Protein AF-A0A183HXQ5-F1 (afdb_monomer_lite)

Organism: NCBI:txid387005

Secondary structure (DSSP, 8-state):
-HHHHHHHHHHHHHHHHHHHIIIIIHHHHHHHS-TTTHHHHHHHHHHHHHHHHHHHHHHHHHHHHHHHHH--

Foldseek 3Di:
DVVVVVVVVVVVVVVCVVCCCVVPVVVVCVVPDDPVCVVVVVVVVVVVVVVVVVVVVVVVVVVVVVVVVVVD

InterPro domains:
  IPR004156 Organic anion transporter polypeptide [PF03137] (5-70)
  IPR004156 Organic anion transporter polypeptide [PTHR11388] (3-69)
  IPR036259 MFS transporter superfamily [SSF103473] (4-65)

Sequence (72 aa):
MGPFIMIFSGLLILGVGRTMPYSLGLPLIDDNVKRQNLPLYFGGMFFIRMLGPFLGFLIGSIVNNYYYSFDG

Radius of gyration: 18.38 Å; chains: 1; bounding box: 40×29×50 Å

pLDDT: mean 82.9, std 10.56, range [51.69, 95.69]

Structure (mmCIF, N/CA/C/O backbone):
data_AF-A0A183HXQ5-F1
#
_entry.id   AF-A0A183HXQ5-F1
#
loop_
_atom_site.group_PDB
_atom_site.id
_atom_site.type_symbol
_atom_site.label_atom_id
_atom_site.label_alt_id
_atom_site.label_comp_id
_atom_site.label_asym_id
_atom_site.label_entity_id
_atom_site.label_seq_id
_atom_site.pdbx_PDB_ins_code
_atom_site.Cartn_x
_atom_site.Cartn_y
_atom_site.Cartn_z
_atom_site.occupancy
_atom_site.B_iso_or_equiv
_atom_site.auth_seq_id
_atom_site.auth_comp_id
_atom_site.auth_asym_id
_atom_site.auth_atom_id
_atom_site.pdbx_PDB_model_num
ATOM 1 N N . MET A 1 1 ? 19.226 11.334 -10.153 1.00 62.78 1 MET A N 1
ATOM 2 C CA . MET A 1 1 ? 18.086 12.074 -9.558 1.00 62.78 1 MET A CA 1
ATOM 3 C C . MET A 1 1 ? 16.735 11.383 -9.800 1.00 62.78 1 MET A C 1
ATOM 5 O O . MET A 1 1 ? 16.027 11.172 -8.830 1.00 62.78 1 MET A O 1
ATOM 9 N N . GLY A 1 2 ? 16.389 10.961 -11.028 1.00 83.00 2 GLY A N 1
ATOM 10 C CA . GLY A 1 2 ? 15.088 10.329 -11.355 1.00 83.00 2 GLY A CA 1
ATOM 11 C C . GLY A 1 2 ? 14.639 9.124 -10.496 1.00 83.00 2 GLY A C 1
ATOM 12 O O . GLY A 1 2 ? 13.561 9.194 -9.909 1.00 83.00 2 GLY A O 1
ATOM 13 N N . PRO A 1 3 ? 15.440 8.048 -10.345 1.00 88.31 3 PRO A N 1
ATOM 14 C CA . PRO A 1 3 ? 15.008 6.864 -9.592 1.00 88.31 3 PRO A CA 1
ATOM 15 C C . PRO A 1 3 ? 14.812 7.128 -8.093 1.00 88.31 3 PRO A C 1
ATOM 17 O O . PRO A 1 3 ? 13.903 6.573 -7.489 1.00 88.31 3 PRO A O 1
ATOM 20 N N . PHE A 1 4 ? 15.590 8.032 -7.490 1.00 91.88 4 PHE A N 1
ATOM 21 C CA . PHE A 1 4 ? 15.429 8.393 -6.078 1.00 91.88 4 PHE A CA 1
ATOM 22 C C . PHE A 1 4 ? 14.100 9.097 -5.798 1.00 91.88 4 PHE A C 1
ATOM 24 O O . PHE A 1 4 ? 13.460 8.798 -4.798 1.00 91.88 4 PHE A O 1
ATOM 31 N N . ILE A 1 5 ? 13.653 9.986 -6.689 1.00 93.62 5 ILE A N 1
ATOM 32 C CA . ILE A 1 5 ? 12.364 10.683 -6.549 1.00 93.62 5 ILE A CA 1
ATOM 33 C C . ILE A 1 5 ? 11.201 9.696 -6.718 1.00 93.62 5 ILE A C 1
ATOM 35 O O . ILE A 1 5 ? 10.222 9.757 -5.974 1.00 93.62 5 ILE A O 1
ATOM 39 N N . MET A 1 6 ? 11.323 8.748 -7.651 1.00 93.25 6 MET A N 1
ATOM 40 C CA . MET A 1 6 ? 10.323 7.698 -7.863 1.00 93.25 6 MET A CA 1
ATOM 41 C C . MET A 1 6 ? 10.218 6.762 -6.652 1.00 93.25 6 MET A C 1
ATOM 43 O O . MET A 1 6 ? 9.121 6.478 -6.179 1.00 93.25 6 MET A O 1
ATOM 47 N N . ILE A 1 7 ? 11.357 6.339 -6.097 1.00 94.38 7 ILE A N 1
ATOM 48 C CA . ILE A 1 7 ? 11.392 5.509 -4.888 1.00 94.38 7 ILE A CA 1
ATOM 49 C C . ILE A 1 7 ? 10.852 6.292 -3.687 1.00 94.38 7 ILE A C 1
ATOM 51 O O . ILE A 1 7 ? 10.030 5.769 -2.943 1.00 94.38 7 ILE A O 1
ATOM 55 N N . PHE A 1 8 ? 11.258 7.551 -3.508 1.00 94.62 8 PHE A N 1
ATOM 56 C CA . PHE A 1 8 ? 10.816 8.379 -2.386 1.00 94.62 8 PHE A CA 1
ATOM 57 C C . PHE A 1 8 ? 9.305 8.633 -2.416 1.00 94.62 8 PHE A C 1
ATOM 59 O O . PHE A 1 8 ? 8.625 8.401 -1.420 1.00 94.62 8 PHE A O 1
ATOM 66 N N . SER A 1 9 ? 8.765 9.052 -3.562 1.00 94.50 9 SER A N 1
ATOM 67 C CA . SER A 1 9 ? 7.318 9.248 -3.729 1.00 94.50 9 SER A CA 1
ATOM 68 C C . SER A 1 9 ? 6.543 7.939 -3.560 1.00 94.50 9 SER A C 1
ATOM 70 O O . SER A 1 9 ? 5.531 7.921 -2.859 1.00 94.50 9 SER A O 1
ATOM 72 N N . GLY A 1 10 ? 7.054 6.831 -4.107 1.00 93.44 10 GLY A N 1
ATOM 73 C CA . GLY A 1 10 ? 6.477 5.502 -3.927 1.00 93.44 10 GLY A CA 1
ATOM 74 C C . GL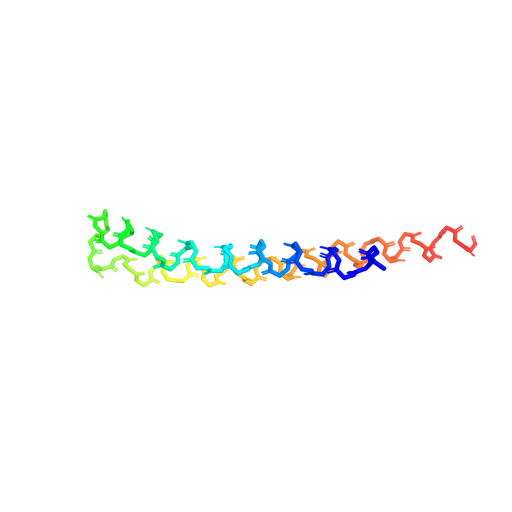Y A 1 10 ? 6.417 5.086 -2.459 1.00 93.44 10 GLY A C 1
ATOM 75 O O . GLY A 1 10 ? 5.363 4.664 -1.993 1.00 93.44 10 GLY A O 1
ATOM 76 N N . LEU A 1 11 ? 7.509 5.264 -1.709 1.00 93.31 11 LEU A N 1
ATOM 77 C CA . LEU A 1 11 ? 7.580 4.965 -0.275 1.00 93.31 11 LEU A CA 1
ATOM 78 C C . LEU A 1 11 ? 6.678 5.878 0.561 1.00 93.31 11 LEU A C 1
ATOM 80 O O . LEU A 1 11 ? 6.069 5.404 1.517 1.00 93.31 11 LEU A O 1
ATOM 84 N N . LEU A 1 12 ? 6.552 7.155 0.191 1.00 94.44 12 LEU A N 1
ATOM 85 C CA . LEU A 1 12 ? 5.649 8.099 0.851 1.00 94.44 12 LEU A CA 1
ATOM 86 C C . LEU A 1 12 ? 4.191 7.641 0.685 1.00 94.44 12 LEU A C 1
ATOM 88 O O . LEU A 1 12 ? 3.476 7.474 1.673 1.00 94.44 12 LEU A O 1
ATOM 92 N N . ILE A 1 13 ? 3.771 7.358 -0.551 1.00 93.12 13 ILE A N 1
ATOM 93 C CA . ILE A 1 13 ? 2.417 6.871 -0.854 1.00 93.12 13 ILE A CA 1
ATOM 94 C C . ILE A 1 13 ? 2.163 5.523 -0.169 1.00 93.12 13 ILE A C 1
ATOM 96 O O . ILE A 1 13 ? 1.094 5.322 0.406 1.00 93.12 13 ILE A O 1
ATOM 100 N N . LEU A 1 14 ? 3.149 4.618 -0.163 1.00 90.00 14 LEU A N 1
ATOM 101 C CA . LEU A 1 14 ? 3.067 3.349 0.565 1.00 90.00 14 LEU A CA 1
ATOM 102 C C . LEU A 1 14 ? 2.890 3.568 2.069 1.00 90.00 14 LEU A C 1
ATOM 104 O O . LEU A 1 14 ? 2.066 2.895 2.685 1.00 90.00 14 LEU A O 1
ATOM 108 N N . GLY A 1 15 ? 3.638 4.502 2.656 1.00 89.81 15 GLY A N 1
ATOM 109 C CA . GLY A 1 15 ? 3.535 4.857 4.068 1.00 89.81 15 GLY A CA 1
ATOM 110 C C . GLY A 1 15 ? 2.140 5.363 4.422 1.00 89.81 15 GLY A C 1
ATOM 111 O O . GLY A 1 15 ? 1.505 4.819 5.324 1.00 89.81 15 GLY A O 1
ATOM 112 N N . VAL A 1 16 ? 1.629 6.333 3.659 1.00 88.56 16 VAL A N 1
ATOM 113 C CA . VAL A 1 16 ? 0.279 6.893 3.843 1.00 88.56 16 VAL A CA 1
ATOM 114 C C . VAL A 1 16 ? -0.794 5.820 3.650 1.00 88.56 16 VAL A C 1
ATOM 116 O O . VAL A 1 16 ? -1.674 5.659 4.492 1.00 88.56 16 VAL A O 1
ATOM 119 N N . GLY A 1 17 ? -0.702 5.026 2.582 1.00 83.88 17 GLY A N 1
ATOM 120 C CA . GLY A 1 17 ? -1.670 3.968 2.290 1.00 83.88 17 GLY A CA 1
ATOM 121 C C . GLY A 1 17 ? -1.680 2.845 3.330 1.00 83.88 17 GLY A C 1
ATOM 122 O O . GLY A 1 17 ? -2.717 2.224 3.554 1.00 83.88 17 GLY A O 1
ATOM 123 N N . ARG A 1 18 ? -0.552 2.581 4.001 1.00 80.75 18 ARG A N 1
ATOM 124 C CA . ARG A 1 18 ? -0.471 1.584 5.079 1.00 80.75 18 ARG A CA 1
ATOM 125 C C . ARG A 1 18 ? -1.058 2.092 6.389 1.00 80.75 18 ARG A C 1
ATOM 127 O O . ARG A 1 18 ? -1.666 1.293 7.090 1.00 80.75 18 ARG A O 1
ATOM 134 N N . THR A 1 19 ? -0.889 3.366 6.732 1.00 84.62 19 THR A N 1
ATOM 135 C CA . THR A 1 19 ? -1.377 3.919 8.007 1.00 84.62 19 THR A CA 1
ATOM 136 C C . THR A 1 19 ? -2.855 4.292 7.959 1.00 84.62 19 THR A C 1
ATOM 138 O O . THR A 1 19 ? -3.558 4.099 8.947 1.00 84.62 19 THR A O 1
ATOM 141 N N . MET A 1 20 ? -3.362 4.736 6.806 1.00 77.69 20 MET A N 1
ATOM 142 C CA . MET A 1 20 ? -4.752 5.168 6.620 1.00 77.69 20 MET A CA 1
ATOM 143 C C . MET A 1 20 ? -5.821 4.150 7.086 1.00 77.69 20 MET A C 1
ATOM 145 O O . MET A 1 20 ? -6.694 4.538 7.866 1.00 77.69 20 MET A O 1
ATOM 149 N N . PRO A 1 21 ? -5.775 2.853 6.712 1.00 72.31 21 PRO A N 1
ATOM 150 C CA . PRO A 1 21 ? -6.762 1.882 7.187 1.00 72.31 21 PRO A CA 1
ATOM 151 C C . PRO A 1 21 ? -6.667 1.615 8.697 1.00 72.31 21 PRO A C 1
ATOM 153 O O . PRO A 1 21 ? -7.687 1.346 9.322 1.00 72.31 21 PRO A O 1
ATOM 156 N N . TYR A 1 22 ? -5.481 1.735 9.302 1.00 71.56 22 TYR A N 1
ATOM 157 C CA . TYR A 1 22 ? -5.309 1.533 10.745 1.00 71.56 22 TYR A CA 1
ATOM 158 C C . TYR A 1 22 ? -5.716 2.761 11.570 1.00 71.56 22 TYR A C 1
ATOM 160 O O . TYR A 1 22 ? -6.328 2.597 12.619 1.00 71.56 22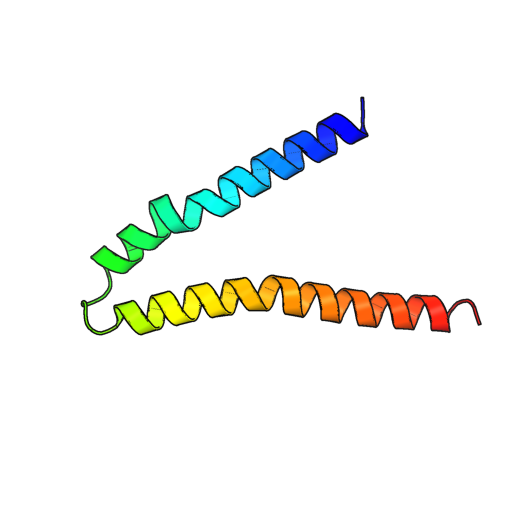 TYR A O 1
ATOM 168 N N . SER A 1 23 ? -5.412 3.978 11.108 1.00 75.75 23 SER A N 1
ATOM 169 C CA . SER A 1 23 ? -5.734 5.216 11.834 1.00 75.75 23 SER A CA 1
ATOM 170 C C . SER A 1 23 ? -7.179 5.674 11.663 1.00 75.75 23 SER A C 1
ATOM 172 O O . SER A 1 23 ? -7.732 6.239 12.597 1.00 75.75 23 SER A O 1
ATOM 174 N N . LEU A 1 24 ? -7.783 5.472 10.488 1.00 73.56 24 LEU A N 1
ATOM 175 C CA . LEU A 1 24 ? -9.140 5.952 10.188 1.00 73.56 24 LEU A CA 1
ATOM 176 C C . LEU A 1 24 ? -10.122 4.796 9.993 1.00 73.56 24 LEU A C 1
ATOM 178 O O . LEU A 1 24 ? -11.240 4.854 10.488 1.00 73.56 24 LEU A O 1
ATOM 182 N N . GLY A 1 25 ? -9.711 3.725 9.310 1.00 71.56 25 GLY A N 1
ATOM 183 C CA . GLY A 1 25 ? -10.594 2.589 9.027 1.00 71.56 25 GLY A CA 1
ATOM 184 C C . GLY A 1 25 ? -10.987 1.804 10.279 1.00 71.56 25 GLY A C 1
ATOM 185 O O . GLY A 1 25 ? -12.156 1.480 10.455 1.00 71.56 25 GLY A O 1
ATOM 186 N N . LEU A 1 26 ? -10.029 1.538 11.168 1.00 71.94 26 LEU A N 1
ATOM 187 C CA . LEU A 1 26 ? -10.264 0.769 12.390 1.00 71.94 26 LEU A CA 1
ATOM 188 C C . LEU A 1 26 ? -11.253 1.442 13.365 1.00 71.94 26 LEU A C 1
ATOM 190 O O . LEU A 1 26 ? -12.221 0.778 13.725 1.00 71.94 26 LEU A O 1
ATOM 194 N N . PRO A 1 27 ? -11.089 2.725 13.754 1.00 74.81 27 PRO A N 1
ATOM 195 C CA . PRO A 1 27 ? -12.065 3.399 14.614 1.00 7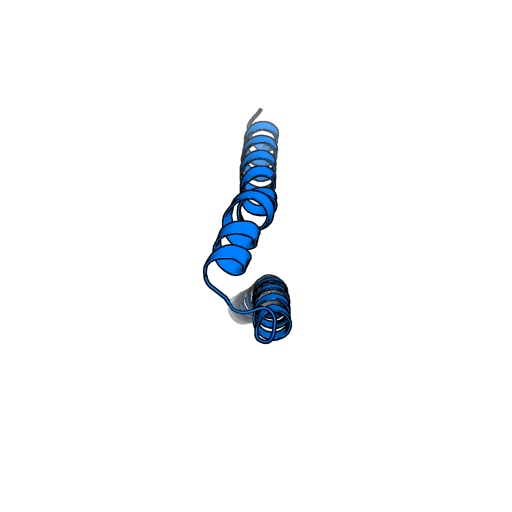4.81 27 PRO A CA 1
ATOM 196 C C . PRO A 1 27 ? -13.426 3.595 13.934 1.00 74.81 27 PRO A C 1
ATOM 198 O O . PRO A 1 27 ? -14.446 3.415 14.583 1.00 74.81 27 PRO A O 1
ATOM 201 N N . LEU A 1 28 ? -13.479 3.854 12.619 1.00 73.38 28 LEU A N 1
ATOM 202 C CA . LEU A 1 28 ? -14.760 3.933 11.901 1.00 73.38 28 LEU A CA 1
ATOM 203 C C . LEU A 1 28 ? -15.529 2.606 11.928 1.00 73.38 28 LEU A C 1
ATOM 205 O O . LEU A 1 28 ? -16.754 2.608 12.061 1.00 73.38 28 LEU A O 1
ATOM 209 N N . ILE A 1 29 ? -14.823 1.482 11.786 1.00 73.38 29 ILE A N 1
ATOM 210 C CA . ILE A 1 29 ? -15.413 0.144 11.901 1.00 73.38 29 ILE A CA 1
ATOM 211 C C . ILE A 1 29 ? -15.841 -0.116 13.350 1.00 73.38 29 ILE A C 1
ATOM 213 O O . ILE A 1 29 ? -16.946 -0.608 13.554 1.00 73.38 29 ILE A O 1
ATOM 217 N N . ASP A 1 30 ? -15.018 0.238 14.338 1.00 75.94 30 ASP A N 1
ATOM 218 C CA . ASP A 1 30 ? -15.327 0.036 15.762 1.00 75.94 30 ASP A CA 1
ATOM 219 C C . ASP A 1 30 ? -16.555 0.853 16.216 1.00 75.94 30 ASP A C 1
ATOM 221 O O . ASP A 1 30 ? -17.409 0.336 16.935 1.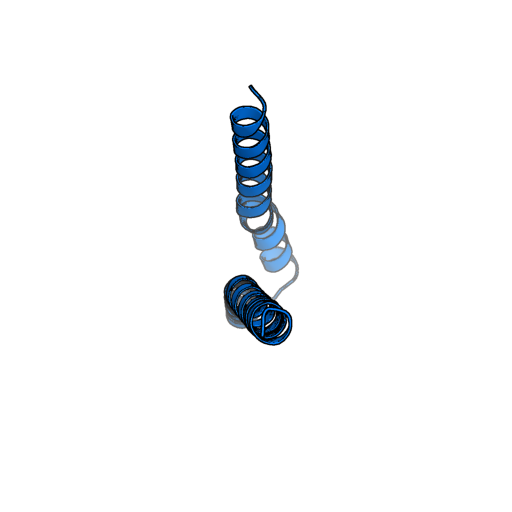00 75.94 30 ASP A O 1
ATOM 225 N N . ASP A 1 31 ? -16.713 2.080 15.709 1.00 79.94 31 ASP A N 1
ATOM 226 C CA . ASP A 1 31 ? -17.840 2.964 16.038 1.00 79.94 31 ASP A CA 1
ATOM 227 C C . ASP A 1 31 ? -19.160 2.548 15.361 1.00 79.94 31 ASP A C 1
ATOM 229 O O . ASP A 1 31 ? -20.241 2.749 15.919 1.00 79.94 31 ASP A O 1
ATOM 233 N N . ASN A 1 32 ? -19.109 1.962 14.157 1.00 71.38 32 ASN A N 1
ATOM 234 C CA . ASN A 1 32 ? -20.309 1.618 13.377 1.00 71.38 32 ASN A CA 1
ATOM 235 C C . ASN A 1 32 ? -20.735 0.142 13.496 1.00 71.38 32 ASN A C 1
ATOM 237 O O . ASN A 1 32 ? -21.826 -0.220 13.043 1.00 71.38 32 ASN A O 1
ATOM 241 N N . VAL A 1 33 ? -19.912 -0.734 14.087 1.00 65.50 33 VAL A N 1
ATOM 242 C CA . VAL A 1 33 ? -20.130 -2.190 14.078 1.00 65.50 33 VAL A CA 1
ATOM 243 C C . VAL A 1 33 ? -20.174 -2.760 15.497 1.00 65.50 33 VAL A C 1
ATOM 245 O O . VAL A 1 33 ? -19.238 -2.649 16.278 1.00 65.50 33 VAL A O 1
ATOM 248 N N . LYS A 1 34 ? -21.258 -3.473 15.834 1.00 64.88 34 LYS A N 1
ATOM 249 C CA . LYS A 1 34 ? -21.383 -4.190 17.119 1.00 64.88 34 LYS A CA 1
ATOM 250 C C . LYS A 1 34 ? -20.269 -5.240 17.267 1.00 64.88 34 LYS A C 1
ATOM 252 O O . LYS A 1 34 ? -20.016 -5.995 16.329 1.00 64.88 34 LYS A O 1
ATOM 257 N N . ARG A 1 35 ? -19.693 -5.369 18.475 1.00 64.25 35 ARG A N 1
ATOM 258 C CA . ARG A 1 35 ? -18.549 -6.250 18.838 1.00 64.25 35 ARG A CA 1
ATOM 259 C C . ARG A 1 35 ? -18.571 -7.688 18.303 1.00 64.25 35 ARG A C 1
ATOM 261 O O . ARG A 1 35 ? -17.519 -8.298 18.161 1.00 64.25 35 ARG A O 1
ATOM 268 N N . GLN A 1 36 ? -19.741 -8.221 17.972 1.00 66.69 36 GLN A N 1
ATOM 269 C CA . GLN A 1 36 ? -19.914 -9.563 17.416 1.00 66.69 36 GLN A CA 1
ATOM 270 C C . GLN A 1 36 ? -19.487 -9.693 15.939 1.00 66.69 36 GLN A C 1
ATOM 272 O O . GLN A 1 36 ? -19.085 -10.773 15.520 1.00 66.69 36 GLN A O 1
ATOM 277 N N . ASN A 1 37 ? -19.525 -8.605 15.161 1.00 68.44 37 ASN A N 1
ATOM 278 C CA . ASN A 1 37 ? -19.208 -8.615 13.724 1.00 68.44 37 ASN A CA 1
ATOM 279 C C . ASN A 1 37 ? -17.770 -8.166 13.415 1.00 68.44 37 ASN A C 1
ATOM 281 O O . ASN A 1 37 ? -17.287 -8.390 12.308 1.00 68.44 37 ASN A O 1
ATOM 285 N N . LEU A 1 38 ? -17.063 -7.586 14.389 1.00 72.88 38 LEU A N 1
ATOM 286 C CA . LEU A 1 38 ? -15.643 -7.219 14.304 1.00 72.88 38 LEU A CA 1
ATOM 287 C C . LEU A 1 38 ? -14.738 -8.309 13.686 1.00 72.88 38 LEU A C 1
ATOM 289 O O . LEU A 1 38 ? -13.994 -7.976 12.762 1.00 72.88 38 LEU A O 1
ATOM 293 N N . PRO A 1 39 ? -14.801 -9.598 14.087 1.00 77.38 39 PRO A N 1
ATOM 294 C CA . PRO A 1 39 ? -13.986 -10.646 13.459 1.00 77.38 39 PRO A CA 1
ATOM 295 C C . PRO A 1 39 ? -14.245 -10.810 11.952 1.00 77.38 39 PRO A C 1
ATOM 297 O O . PRO A 1 39 ? -13.317 -11.127 11.209 1.00 77.38 39 PRO A O 1
ATOM 300 N N . LEU A 1 40 ? -15.464 -10.531 11.477 1.00 80.06 40 LEU A N 1
ATOM 301 C CA . LEU A 1 40 ? -15.807 -10.574 10.052 1.00 80.06 40 LEU A CA 1
ATOM 302 C C . LEU A 1 40 ? -15.146 -9.419 9.278 1.00 80.06 40 LEU A C 1
ATOM 304 O O . LEU A 1 40 ? -14.623 -9.625 8.184 1.00 80.06 40 LEU A O 1
ATOM 308 N N . TYR A 1 41 ? -15.100 -8.222 9.872 1.00 78.38 41 TYR A N 1
ATOM 309 C CA . TYR A 1 41 ? -14.412 -7.057 9.299 1.00 78.38 41 TYR A CA 1
ATOM 310 C C . TYR A 1 41 ? -12.894 -7.237 9.272 1.00 78.38 41 TYR A C 1
ATOM 312 O O . TYR A 1 41 ? -12.260 -6.947 8.256 1.00 78.38 41 TYR A O 1
ATOM 320 N N . PHE A 1 42 ? -12.305 -7.769 10.347 1.00 80.94 42 PHE A N 1
ATOM 321 C CA . PHE A 1 42 ? -10.887 -8.132 10.359 1.00 80.94 42 PHE A CA 1
ATOM 322 C C . PHE A 1 42 ? -10.575 -9.174 9.281 1.00 80.94 42 PHE A C 1
ATOM 324 O O . PHE A 1 42 ? -9.637 -8.981 8.506 1.00 80.94 42 PHE A O 1
ATOM 331 N N . GLY A 1 43 ? -11.392 -10.227 9.168 1.00 86.25 43 GLY A N 1
ATOM 332 C CA . GLY A 1 43 ? -11.270 -11.226 8.105 1.00 86.25 43 GLY A CA 1
ATOM 333 C C . GLY A 1 43 ? -11.331 -10.609 6.704 1.00 86.25 43 GLY A C 1
ATOM 334 O O . GLY A 1 43 ? -10.471 -10.891 5.870 1.00 86.25 43 GLY A O 1
ATOM 335 N N . GLY A 1 44 ? -12.278 -9.698 6.467 1.00 84.75 44 GLY A N 1
ATOM 336 C CA . GLY A 1 44 ? -12.398 -8.960 5.207 1.00 84.75 44 GLY A CA 1
ATOM 337 C C . GLY A 1 44 ? -11.171 -8.098 4.887 1.00 84.75 44 GLY A C 1
ATOM 338 O O . GLY A 1 44 ? -10.674 -8.131 3.761 1.00 84.75 44 GLY A O 1
ATOM 339 N N . MET A 1 45 ? -10.621 -7.384 5.873 1.00 82.62 45 MET A N 1
ATOM 340 C CA . MET A 1 45 ? -9.394 -6.597 5.687 1.00 82.62 45 MET A CA 1
ATOM 341 C C . MET A 1 45 ? -8.190 -7.472 5.314 1.00 82.62 45 MET A C 1
ATOM 343 O O . MET A 1 45 ? -7.429 -7.120 4.409 1.00 82.62 45 MET A O 1
ATOM 347 N N . PHE A 1 46 ? -8.018 -8.624 5.971 1.00 85.12 46 PHE A N 1
ATOM 348 C CA . PHE A 1 46 ? -6.962 -9.578 5.618 1.00 85.12 46 PHE A CA 1
ATOM 349 C C . PHE A 1 46 ? -7.162 -10.163 4.219 1.00 85.12 46 PHE A C 1
ATOM 351 O O . PHE A 1 46 ? -6.195 -10.279 3.463 1.00 85.12 46 PHE A O 1
ATOM 358 N N . PHE A 1 47 ? -8.406 -10.463 3.847 1.00 88.62 47 PHE A N 1
ATOM 359 C CA . PHE A 1 47 ? -8.738 -10.975 2.523 1.00 88.62 47 PHE A CA 1
ATOM 360 C C . PHE A 1 47 ? -8.395 -9.965 1.420 1.00 88.62 47 PHE A C 1
ATOM 362 O O . PHE A 1 47 ? -7.667 -10.300 0.488 1.00 88.62 47 PHE A O 1
ATOM 369 N N . ILE A 1 48 ? -8.811 -8.702 1.566 1.00 87.56 48 ILE A N 1
ATOM 370 C CA . ILE A 1 48 ? -8.482 -7.620 0.618 1.00 87.56 48 ILE A CA 1
ATOM 371 C C . ILE A 1 48 ? -6.962 -7.425 0.517 1.00 87.56 48 ILE A C 1
ATOM 373 O O . ILE A 1 48 ? -6.419 -7.253 -0.577 1.00 87.56 48 ILE A O 1
ATOM 377 N N . ARG A 1 49 ? -6.247 -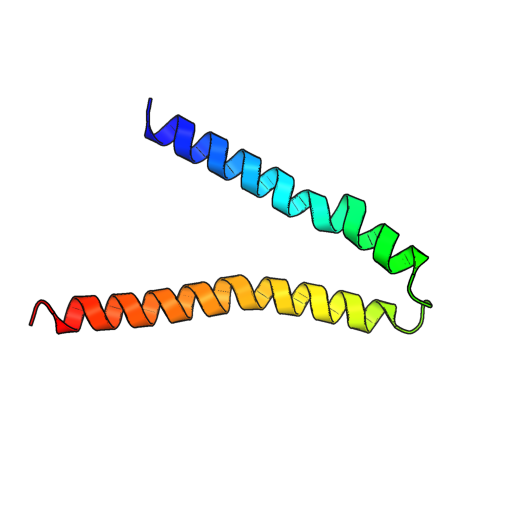7.512 1.644 1.00 85.31 49 ARG A N 1
ATOM 378 C CA . ARG A 1 49 ? -4.783 -7.408 1.666 1.00 85.31 49 ARG A CA 1
ATOM 379 C C . ARG A 1 49 ? -4.093 -8.554 0.925 1.00 85.31 49 ARG A C 1
ATOM 381 O O . ARG A 1 49 ? -3.034 -8.328 0.346 1.00 85.31 49 ARG A O 1
ATOM 388 N N . MET A 1 50 ? -4.668 -9.753 0.936 1.00 91.06 50 MET A N 1
ATOM 389 C CA . MET A 1 50 ? -4.146 -10.913 0.209 1.00 91.06 50 MET A CA 1
ATOM 390 C C . MET A 1 50 ? -4.546 -10.905 -1.274 1.00 91.06 50 MET A C 1
ATOM 392 O O . MET A 1 50 ? -3.767 -11.350 -2.119 1.00 91.06 50 MET A O 1
ATOM 396 N N . LEU A 1 51 ? -5.706 -10.328 -1.608 1.00 92.62 51 LEU A N 1
ATOM 397 C CA . LEU A 1 51 ? -6.155 -10.152 -2.990 1.00 92.62 51 LEU A CA 1
ATOM 398 C C . LEU A 1 51 ? -5.232 -9.247 -3.808 1.00 92.62 51 LEU A C 1
ATOM 400 O O . LEU A 1 51 ? -5.014 -9.528 -4.980 1.00 92.62 51 LEU A O 1
ATOM 404 N N . GLY A 1 52 ? -4.665 -8.192 -3.216 1.00 88.94 52 GLY A N 1
ATOM 405 C CA . GLY A 1 52 ? -3.746 -7.291 -3.926 1.00 88.94 52 GLY A CA 1
ATOM 406 C C . GLY A 1 52 ? -2.563 -8.028 -4.581 1.00 88.94 52 GLY A C 1
ATOM 407 O O . GLY A 1 52 ? -2.414 -7.969 -5.801 1.00 88.94 52 GLY A O 1
ATOM 408 N N . PRO A 1 53 ? -1.746 -8.770 -3.808 1.00 91.31 53 PRO A N 1
ATOM 409 C CA . PRO A 1 53 ? -0.689 -9.622 -4.346 1.00 91.31 53 PRO A CA 1
ATOM 410 C C . PRO A 1 53 ? -1.210 -10.688 -5.308 1.00 91.31 53 PRO A C 1
ATOM 412 O O . PRO A 1 53 ? -0.607 -10.895 -6.354 1.00 91.31 53 PRO A O 1
ATOM 415 N N . PHE A 1 54 ? -2.332 -11.338 -4.986 1.00 95.12 54 PHE A N 1
ATOM 416 C CA . PHE A 1 54 ? -2.908 -12.383 -5.831 1.00 95.12 54 PHE A CA 1
ATOM 417 C C . PHE A 1 54 ? -3.242 -11.863 -7.235 1.00 95.12 54 PHE A C 1
ATOM 419 O O . PHE A 1 54 ? -2.798 -12.434 -8.229 1.00 95.12 54 PHE A O 1
ATOM 426 N N . LEU A 1 55 ? -3.943 -10.731 -7.322 1.00 94.81 55 LEU A N 1
ATOM 427 C CA . LEU A 1 55 ? -4.258 -10.073 -8.588 1.00 94.81 55 LEU A CA 1
ATOM 428 C C . LEU A 1 55 ? -2.995 -9.580 -9.301 1.00 94.81 55 LEU A C 1
ATOM 430 O O . LEU A 1 55 ? -2.882 -9.747 -10.511 1.00 94.81 55 LEU A O 1
ATOM 434 N N . GLY A 1 56 ? -2.025 -9.027 -8.568 1.00 93.06 56 GLY A N 1
ATOM 435 C CA . GLY A 1 56 ? -0.748 -8.594 -9.139 1.00 93.06 56 GLY A CA 1
ATOM 436 C C . GLY A 1 56 ? 0.030 -9.740 -9.790 1.00 93.06 56 GLY A C 1
ATOM 437 O O . GLY A 1 56 ? 0.506 -9.599 -10.916 1.00 93.06 56 GLY A O 1
ATOM 438 N N . PHE A 1 57 ? 0.103 -10.895 -9.127 1.00 94.19 57 PHE A N 1
ATOM 439 C CA . PHE A 1 57 ? 0.723 -12.097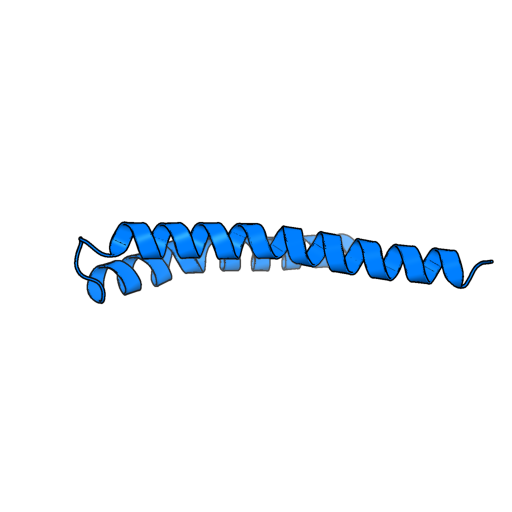 -9.686 1.00 94.19 57 PHE A CA 1
ATOM 440 C C . PHE A 1 57 ? -0.065 -12.664 -10.867 1.00 94.19 57 PHE A C 1
ATOM 442 O O . PHE A 1 57 ? 0.551 -13.047 -11.859 1.00 94.19 57 PHE A O 1
ATOM 449 N N . LEU A 1 58 ? -1.400 -12.691 -10.800 1.00 95.69 58 LEU A N 1
ATOM 450 C CA . LEU A 1 58 ? -2.233 -13.146 -11.917 1.00 95.69 58 LEU A CA 1
ATOM 451 C C . LEU A 1 58 ? -2.035 -12.275 -13.160 1.00 95.69 58 LEU A C 1
ATOM 453 O O . LEU A 1 58 ? -1.757 -12.798 -14.237 1.00 95.69 58 LEU A O 1
ATOM 457 N N . ILE A 1 59 ? -2.124 -10.951 -13.012 1.00 95.31 59 ILE A N 1
ATOM 458 C CA . ILE A 1 59 ? -1.916 -10.007 -14.117 1.00 95.31 59 ILE A CA 1
ATOM 459 C C . ILE A 1 59 ? -0.484 -10.129 -14.643 1.00 95.31 59 ILE A C 1
ATOM 461 O O . ILE A 1 59 ? -0.286 -10.219 -15.852 1.00 95.31 59 ILE A O 1
ATOM 465 N N . GLY A 1 60 ? 0.508 -10.196 -13.751 1.00 93.44 60 GLY A N 1
ATOM 466 C CA . GLY A 1 60 ? 1.905 -10.398 -14.132 1.00 93.44 60 GLY A CA 1
ATOM 467 C C . GLY A 1 60 ? 2.115 -11.694 -14.916 1.00 93.44 60 GLY A C 1
ATOM 468 O O . GLY A 1 60 ? 2.815 -11.690 -15.921 1.00 93.44 60 GLY A O 1
ATOM 469 N N . SER A 1 61 ? 1.457 -12.784 -14.515 1.00 92.56 61 SER A N 1
ATOM 470 C CA . SER A 1 61 ? 1.508 -14.071 -15.215 1.00 92.56 61 SER A CA 1
ATOM 471 C C . SER A 1 61 ? 0.886 -13.998 -16.611 1.00 92.56 61 SER A C 1
ATOM 473 O O . SER A 1 61 ? 1.488 -14.505 -17.557 1.00 92.56 61 SER A O 1
ATOM 475 N N . ILE A 1 62 ? -0.264 -13.333 -16.758 1.00 93.62 62 ILE A N 1
ATOM 476 C CA . ILE A 1 62 ? -0.932 -13.142 -18.055 1.00 93.62 62 ILE A CA 1
ATOM 477 C C . ILE A 1 62 ? -0.062 -12.292 -18.985 1.00 93.62 62 ILE A C 1
ATOM 479 O O . ILE A 1 62 ? 0.175 -12.679 -20.126 1.00 93.62 62 ILE A O 1
ATOM 483 N N . VAL A 1 63 ? 0.453 -11.161 -18.492 1.00 93.38 63 VAL A N 1
ATOM 484 C CA . VAL A 1 63 ? 1.336 -10.271 -19.265 1.00 93.38 63 VAL A CA 1
ATOM 485 C C . VAL A 1 63 ? 2.604 -11.004 -19.687 1.00 93.38 63 VAL A C 1
ATOM 487 O O . VAL A 1 63 ? 3.012 -10.909 -20.840 1.00 93.38 63 VAL A O 1
ATOM 490 N N . ASN A 1 64 ? 3.198 -11.775 -18.778 1.00 90.94 64 ASN A N 1
ATOM 491 C CA . ASN A 1 64 ? 4.378 -12.574 -19.070 1.00 90.94 64 ASN A CA 1
ATOM 492 C C . ASN A 1 64 ? 4.088 -13.619 -20.157 1.00 90.94 64 ASN A C 1
ATOM 494 O O . ASN A 1 64 ? 4.835 -13.724 -21.122 1.00 90.94 64 ASN A O 1
ATOM 498 N N . ASN A 1 65 ? 2.978 -14.353 -20.052 1.00 88.88 65 ASN A N 1
ATOM 499 C CA . ASN A 1 65 ? 2.579 -15.329 -21.067 1.00 88.88 65 ASN A CA 1
ATOM 500 C C . ASN A 1 65 ? 2.341 -14.681 -22.443 1.00 88.88 65 ASN A C 1
ATOM 502 O O . ASN A 1 65 ? 2.756 -15.237 -23.460 1.00 88.88 65 ASN A O 1
ATOM 506 N N . TYR A 1 66 ? 1.741 -13.488 -22.471 1.00 88.38 66 TYR A N 1
ATOM 507 C CA . TYR A 1 66 ? 1.534 -12.728 -23.702 1.00 88.38 66 TYR A CA 1
ATOM 508 C C . TYR A 1 66 ? 2.857 -12.258 -24.321 1.00 88.38 66 TYR A C 1
ATOM 510 O O . TYR A 1 66 ? 3.038 -12.383 -25.527 1.00 88.38 66 TYR A O 1
ATOM 518 N N . TYR A 1 67 ? 3.800 -11.784 -23.498 1.00 86.62 67 TYR A N 1
ATOM 519 C CA . TYR A 1 67 ? 5.138 -11.375 -23.937 1.00 86.62 67 TYR A CA 1
ATOM 520 C C . TYR A 1 67 ? 5.891 -12.534 -24.607 1.00 86.62 67 TYR A C 1
ATOM 522 O O . TYR A 1 67 ? 6.338 -12.404 -25.743 1.00 86.62 67 TYR A O 1
ATOM 530 N N . TYR A 1 68 ? 5.935 -13.701 -23.958 1.00 82.81 68 TYR A N 1
ATOM 531 C CA . TYR A 1 68 ? 6.574 -14.894 -24.524 1.00 82.81 68 TYR A CA 1
ATOM 532 C C . TYR A 1 68 ? 5.876 -15.433 -25.782 1.00 82.81 68 TYR A C 1
ATOM 534 O O . TYR A 1 68 ? 6.534 -16.051 -26.611 1.00 82.81 68 TYR A O 1
ATOM 542 N N . SER A 1 69 ? 4.567 -15.213 -25.935 1.00 77.56 69 SER A N 1
ATOM 543 C CA . SER A 1 69 ? 3.813 -15.654 -27.119 1.00 77.56 69 SER A CA 1
ATOM 544 C C . SER A 1 69 ? 3.957 -14.716 -28.325 1.00 77.56 69 SER A C 1
ATOM 546 O O . SER A 1 69 ? 3.611 -15.116 -29.429 1.00 77.56 69 SER A O 1
ATOM 548 N N . PHE A 1 70 ? 4.417 -13.475 -28.125 1.00 67.00 70 PHE A N 1
ATOM 549 C CA . PHE A 1 70 ? 4.626 -12.485 -29.194 1.00 67.00 70 PHE A CA 1
ATOM 550 C C . PHE A 1 70 ? 6.064 -12.454 -29.730 1.00 67.00 70 PHE A C 1
ATOM 552 O O . PHE A 1 70 ? 6.274 -12.000 -30.850 1.00 67.00 70 PHE A O 1
ATOM 559 N N . ASP A 1 71 ? 7.035 -12.917 -28.937 1.00 59.06 71 ASP A N 1
ATOM 560 C CA . ASP A 1 71 ? 8.458 -13.029 -29.308 1.00 59.06 71 ASP A CA 1
ATOM 561 C C . ASP A 1 71 ? 8.799 -14.390 -29.977 1.00 59.06 71 ASP A C 1
ATOM 563 O O . ASP A 1 71 ? 9.975 -14.710 -30.161 1.00 59.06 71 ASP A O 1
ATOM 567 N N . GLY A 1 72 ? 7.786 -15.206 -30.316 1.00 51.69 72 GLY A N 1
ATOM 568 C CA . GLY A 1 72 ? 7.907 -16.538 -30.936 1.00 51.69 72 GLY A CA 1
ATOM 569 C C . GLY A 1 72 ? 7.319 -16.635 -32.338 1.00 51.69 72 GLY A C 1
ATOM 570 O O . GLY A 1 72 ? 6.323 -15.933 -32.617 1.00 51.69 72 GLY A O 1
#